Protein AF-Q58PH8-F1 (afdb_monomer)

pLDDT: mean 87.52, std 9.04, range [59.03, 96.19]

Secondary structure (DSSP, 8-state):
-EE-TTS-EE--EE-TTT--EESSHHHHHHHH-

Solvent-accessible surface area (backbone atoms only — not comparable to full-atom values): 2188 Å² total; per-residue (Å²): 131,54,66,42,99,84,72,46,73,48,77,63,37,64,39,89,88,80,65,55,71,24,87,40,65,68,59,40,51,63,72,72,102

Mean predicted aligned error: 5.08 Å

Foldseek 3Di:
DDQDPVRDDQDWDADPPPRDTHNDPVVVVVVVD

Nearest PDB structures (foldseek):
  2emb-assembly1_A  TM=7.194E-01  e=3.725E-01  Homo sapiens
  4fk5-assembly1_E  TM=6.071E-01  e=3.225E-01  Saccharomyces cerevisiae S288C
  2emf-assembly1_A  TM=7.673E-01  e=1.269E+00  Homo sapiens
  4fjc-assembly1_D  TM=5.273E-01  e=3.466E-01  Saccharomyces cerevisiae S288C
  4w4u-assembly2_H  TM=5.079E-01  e=5.342E-01  Saccharomyces cerevisiae S288C

Structure (mmCIF, N/CA/C/O backbone):
data_AF-Q58PH8-F1
#
_entry.id   AF-Q58PH8-F1
#
loop_
_atom_site.group_PDB
_atom_site.id
_atom_site.type_symbol
_atom_site.label_atom_id
_atom_site.label_alt_id
_atom_site.label_comp_id
_atom_site.label_asym_id
_atom_site.label_entity_id
_atom_site.label_seq_id
_atom_site.pdbx_PDB_ins_code
_atom_site.Cartn_x
_atom_site.Cartn_y
_atom_site.Cartn_z
_atom_site.occupancy
_atom_site.B_iso_or_equiv
_atom_site.auth_seq_id
_atom_site.auth_comp_id
_atom_site.auth_asym_id
_atom_site.auth_atom_id
_atom_site.pdbx_PDB_model_num
ATOM 1 N N . ILE A 1 1 ? -0.571 -5.187 -14.203 1.00 59.03 1 ILE A N 1
ATOM 2 C CA . ILE A 1 1 ? 0.662 -5.917 -13.825 1.00 59.03 1 ILE A CA 1
ATOM 3 C C . ILE A 1 1 ? 1.808 -4.945 -14.066 1.00 59.03 1 ILE A C 1
ATOM 5 O O . ILE A 1 1 ? 1.821 -4.354 -15.137 1.00 59.03 1 ILE A O 1
ATOM 9 N N . ILE A 1 2 ? 2.647 -4.641 -13.069 1.00 74.56 2 ILE A N 1
ATOM 10 C CA . ILE A 1 2 ? 3.826 -3.796 -13.321 1.00 74.56 2 ILE A CA 1
ATOM 11 C C . ILE A 1 2 ? 4.932 -4.756 -13.749 1.00 74.56 2 ILE A C 1
ATOM 13 O O . ILE A 1 2 ? 5.320 -5.615 -12.962 1.00 74.56 2 ILE A O 1
ATOM 17 N N . ILE A 1 3 ? 5.352 -4.673 -15.008 1.00 74.00 3 ILE A N 1
ATOM 18 C CA . ILE A 1 3 ? 6.477 -5.457 -15.516 1.00 74.00 3 ILE A CA 1
ATOM 19 C C . ILE A 1 3 ? 7.734 -4.705 -15.084 1.00 74.00 3 ILE A C 1
ATOM 21 O O . ILE A 1 3 ? 7.884 -3.524 -15.402 1.00 74.00 3 ILE A O 1
ATOM 25 N 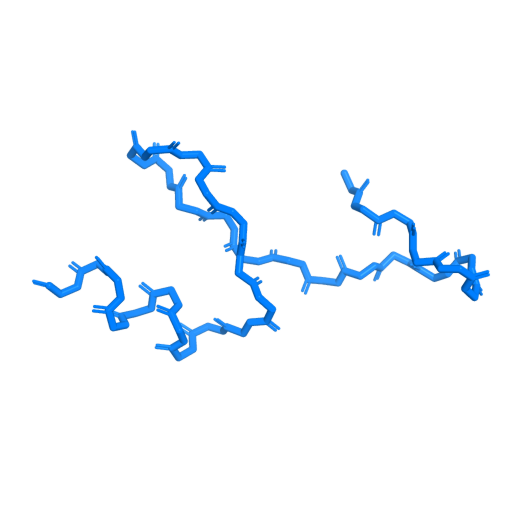N . GLY A 1 4 ? 8.560 -5.347 -14.259 1.00 73.38 4 GLY A N 1
ATOM 26 C CA . GLY A 1 4 ? 9.834 -4.778 -13.830 1.00 73.38 4 GLY A CA 1
ATOM 27 C C . GLY A 1 4 ? 10.817 -4.653 -14.999 1.00 73.38 4 GLY A C 1
ATOM 28 O O . GLY A 1 4 ? 10.590 -5.254 -16.051 1.00 73.38 4 GLY A O 1
ATOM 29 N N . PRO A 1 5 ? 11.922 -3.908 -14.828 1.00 78.56 5 PRO A N 1
ATOM 30 C CA . PRO A 1 5 ? 12.962 -3.773 -15.855 1.00 78.56 5 PRO A CA 1
ATOM 31 C C . PRO A 1 5 ? 13.558 -5.129 -16.271 1.00 78.56 5 PRO A C 1
ATOM 33 O O . PRO A 1 5 ? 14.029 -5.276 -17.392 1.00 78.56 5 PRO A O 1
ATOM 36 N N . ASP A 1 6 ? 13.454 -6.136 -15.402 1.00 82.31 6 ASP A N 1
ATOM 37 C CA .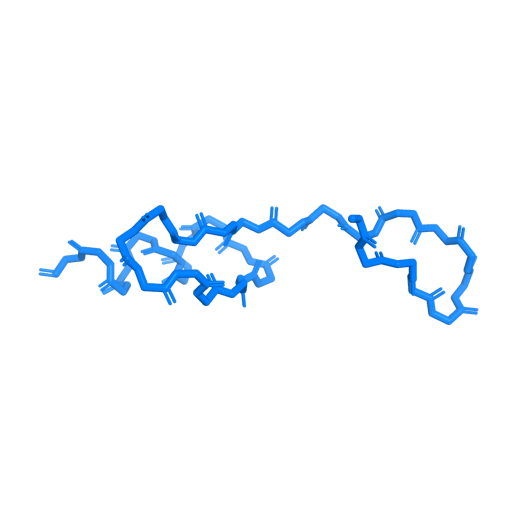 ASP A 1 6 ? 13.918 -7.507 -15.624 1.00 82.31 6 ASP A CA 1
ATOM 38 C C . ASP A 1 6 ? 12.910 -8.374 -16.407 1.00 82.31 6 ASP A C 1
ATOM 40 O O . ASP A 1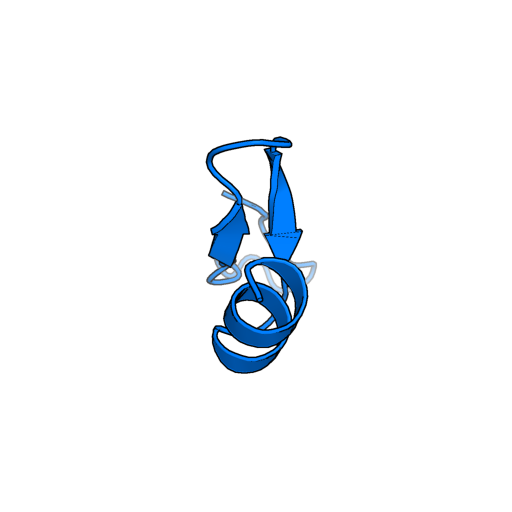 6 ? 13.063 -9.591 -16.470 1.00 82.31 6 ASP A O 1
ATOM 44 N N . GLY A 1 7 ? 11.813 -7.796 -16.913 1.00 79.00 7 GLY A N 1
ATOM 45 C CA . GLY A 1 7 ? 10.753 -8.521 -17.631 1.00 79.00 7 GLY A CA 1
ATOM 46 C C . GLY A 1 7 ? 9.848 -9.383 -16.743 1.00 79.00 7 GLY A C 1
ATOM 47 O O . GLY A 1 7 ? 8.887 -9.978 -17.229 1.00 79.00 7 GLY A O 1
ATOM 48 N N . HIS A 1 8 ? 10.104 -9.425 -15.433 1.00 75.62 8 HIS A N 1
ATOM 49 C CA . HIS A 1 8 ? 9.326 -10.217 -14.487 1.00 75.62 8 HIS A CA 1
ATOM 50 C C . HIS A 1 8 ? 8.107 -9.438 -13.966 1.00 75.62 8 HIS A C 1
ATOM 52 O O . HIS A 1 8 ? 8.199 -8.232 -13.692 1.00 75.62 8 HIS A O 1
ATOM 58 N N . PRO A 1 9 ? 6.950 -10.102 -13.782 1.00 75.88 9 PRO A N 1
ATOM 59 C CA . PRO A 1 9 ? 5.792 -9.479 -13.164 1.00 75.88 9 PRO A CA 1
ATOM 60 C C . PRO A 1 9 ? 6.093 -9.191 -11.690 1.00 75.88 9 PRO A C 1
ATOM 62 O O . PRO A 1 9 ? 6.180 -10.098 -10.860 1.00 75.88 9 PRO A O 1
ATOM 65 N N . LEU A 1 10 ? 6.226 -7.910 -11.341 1.00 80.69 10 LEU A N 1
ATOM 66 C CA . LEU A 1 10 ? 6.343 -7.503 -9.947 1.00 80.69 10 LEU A CA 1
ATOM 67 C C . LEU A 1 10 ? 4.997 -7.746 -9.266 1.00 80.69 10 LEU A C 1
ATOM 69 O O . LEU A 1 10 ? 3.977 -7.142 -9.620 1.00 80.69 10 LEU A O 1
ATOM 73 N N . THR A 1 11 ? 5.006 -8.629 -8.267 1.00 84.25 11 THR A N 1
ATOM 74 C CA . THR A 1 11 ? 3.853 -8.824 -7.389 1.00 84.25 11 THR A CA 1
ATOM 75 C C . THR A 1 11 ? 3.653 -7.545 -6.588 1.00 84.25 11 THR A C 1
ATOM 77 O O . THR A 1 11 ? 4.414 -7.230 -5.673 1.00 84.25 11 THR A O 1
ATOM 80 N N . VAL A 1 12 ? 2.629 -6.784 -6.962 1.00 89.88 12 VAL A N 1
ATOM 81 C CA . VAL A 1 12 ? 2.230 -5.557 -6.275 1.00 89.88 12 VAL A CA 1
ATOM 82 C C . VAL A 1 12 ? 0.964 -5.791 -5.474 1.00 89.88 1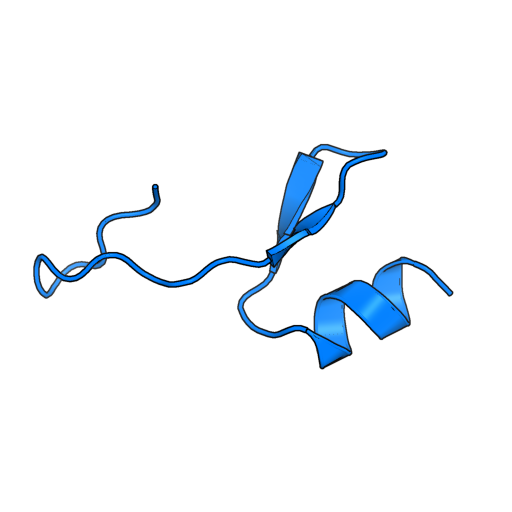2 VAL A C 1
ATOM 84 O O . VAL A 1 12 ? 0.098 -6.572 -5.857 1.00 89.88 12 VAL A O 1
ATOM 87 N N . TYR A 1 13 ? 0.843 -5.055 -4.378 1.00 92.31 13 TYR A N 1
ATOM 88 C CA . TYR A 1 13 ? -0.302 -5.105 -3.482 1.00 92.31 13 TYR A CA 1
ATOM 89 C C . TYR A 1 13 ? -1.088 -3.799 -3.637 1.00 92.31 13 TYR A C 1
ATOM 91 O O . TYR A 1 13 ? -0.696 -2.794 -3.040 1.00 92.31 13 TYR A O 1
ATOM 99 N N . PRO A 1 14 ? -2.126 -3.751 -4.489 1.00 93.12 14 PRO A N 1
ATOM 100 C CA . PRO A 1 14 ? -2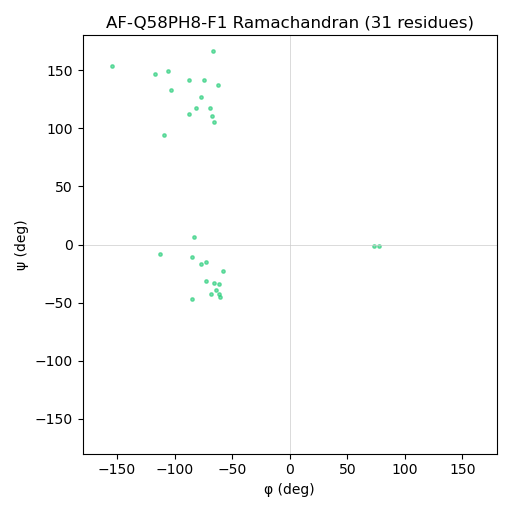.935 -2.553 -4.665 1.00 93.12 14 PRO A CA 1
ATOM 101 C C . PRO A 1 14 ? -3.874 -2.333 -3.473 1.00 93.12 14 PRO A C 1
ATOM 103 O O . PRO A 1 14 ? -4.457 -3.270 -2.933 1.00 93.12 14 PRO A O 1
ATOM 106 N N . CYS A 1 15 ? -4.053 -1.075 -3.086 1.00 95.62 15 CYS A N 1
ATOM 107 C CA . CYS A 1 15 ? -5.157 -0.643 -2.243 1.00 95.62 15 CYS A CA 1
ATOM 108 C C . CYS A 1 15 ? -6.431 -0.548 -3.090 1.00 95.62 15 CYS A C 1
ATOM 110 O O . CYS A 1 15 ? -6.442 0.156 -4.097 1.00 95.62 15 CYS A O 1
ATOM 112 N N . MET A 1 16 ? -7.513 -1.199 -2.660 1.00 92.75 16 MET A N 1
ATOM 113 C CA . MET A 1 16 ? -8.796 -1.155 -3.377 1.00 92.75 16 MET A CA 1
ATOM 114 C C . MET A 1 16 ? -9.583 0.145 -3.157 1.00 92.75 16 MET A C 1
AT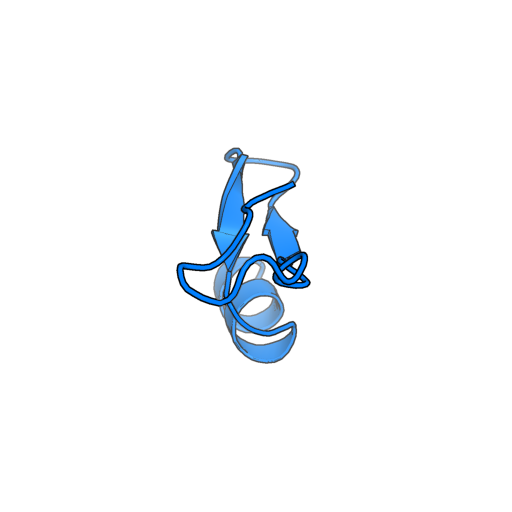OM 116 O O . MET A 1 16 ? -10.482 0.438 -3.931 1.00 92.75 16 MET A O 1
ATOM 120 N N . ILE A 1 17 ? -9.242 0.933 -2.131 1.00 94.94 17 ILE A N 1
ATOM 121 C CA . ILE A 1 17 ? -9.932 2.193 -1.813 1.00 94.94 17 ILE A CA 1
ATOM 122 C C . ILE A 1 17 ? -9.361 3.356 -2.633 1.00 94.94 17 ILE A C 1
ATOM 124 O O . ILE A 1 17 ? -10.111 4.127 -3.216 1.00 94.94 17 ILE A O 1
ATOM 128 N N . CYS A 1 18 ? -8.030 3.489 -2.693 1.00 96.00 18 CYS A N 1
ATOM 129 C CA . CYS A 1 18 ? -7.367 4.616 -3.363 1.00 96.00 18 CYS A CA 1
ATOM 130 C C . CYS A 1 18 ? -6.573 4.238 -4.626 1.00 96.00 18 CYS A C 1
ATOM 132 O O . CYS A 1 18 ? -6.047 5.117 -5.301 1.00 96.00 18 CYS A O 1
ATOM 134 N N . GLY A 1 19 ? -6.407 2.946 -4.932 1.00 91.19 19 GLY A N 1
ATOM 135 C CA . GLY A 1 19 ? -5.659 2.477 -6.105 1.00 91.19 19 GLY A CA 1
ATOM 136 C C . GLY A 1 19 ? -4.128 2.514 -5.980 1.00 91.19 19 GLY A C 1
ATOM 137 O O . GLY A 1 19 ? -3.433 2.075 -6.902 1.00 91.19 19 GLY A O 1
ATOM 138 N N . LYS A 1 20 ? -3.561 2.989 -4.856 1.00 93.06 20 LYS A N 1
ATOM 139 C CA . LYS A 1 20 ? -2.099 2.988 -4.641 1.00 93.06 20 LYS A CA 1
ATOM 140 C C . LYS A 1 20 ? -1.540 1.569 -4.620 1.00 93.06 20 LYS A C 1
ATOM 142 O O . LYS A 1 20 ? -2.095 0.680 -3.982 1.00 93.06 20 LYS A O 1
ATOM 147 N N . LYS A 1 21 ? -0.399 1.370 -5.280 1.00 91.69 21 LYS A N 1
ATOM 148 C CA . LYS A 1 21 ? 0.283 0.075 -5.384 1.00 91.69 21 LYS A CA 1
ATOM 149 C C . LYS A 1 21 ? 1.474 0.038 -4.437 1.00 91.69 21 LYS A C 1
ATOM 151 O O . LYS A 1 21 ? 2.276 0.968 -4.413 1.00 91.69 21 LYS A O 1
ATOM 156 N N . PHE A 1 22 ? 1.600 -1.044 -3.679 1.00 92.44 22 PHE A N 1
ATOM 157 C CA . PHE A 1 22 ? 2.663 -1.221 -2.695 1.00 92.44 22 PHE A CA 1
ATOM 158 C C . PHE A 1 22 ? 3.552 -2.410 -3.049 1.00 92.44 22 PHE A C 1
ATOM 160 O O . PHE A 1 22 ? 3.078 -3.424 -3.560 1.00 92.44 22 PHE A O 1
ATOM 167 N N . LYS A 1 23 ? 4.843 -2.301 -2.716 1.00 88.81 23 LYS A N 1
ATOM 168 C CA . LYS A 1 23 ? 5.845 -3.359 -2.931 1.00 88.81 23 LYS A CA 1
ATOM 169 C C . LYS A 1 23 ? 5.716 -4.552 -1.978 1.00 88.81 23 LYS A C 1
ATOM 171 O O . LYS A 1 23 ? 6.342 -5.582 -2.187 1.00 88.81 23 LYS A O 1
ATOM 176 N N . SER A 1 24 ? 4.957 -4.416 -0.889 1.00 91.06 24 SER A N 1
ATOM 177 C CA . SER A 1 24 ? 4.788 -5.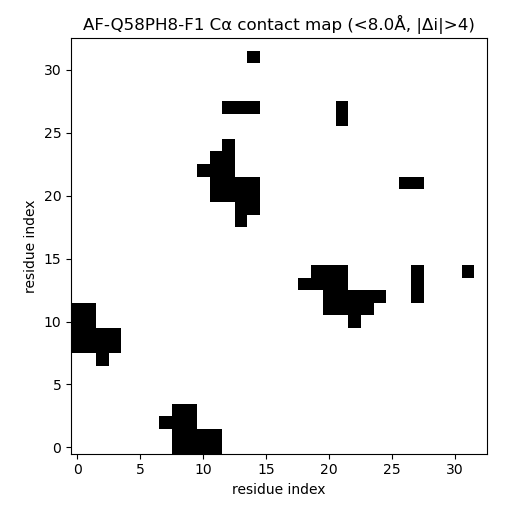485 0.102 1.00 91.06 24 SER A CA 1
ATOM 178 C C . SER A 1 24 ? 3.467 -5.356 0.848 1.00 91.06 24 SER A C 1
ATOM 180 O O . SER A 1 24 ? 2.967 -4.247 1.067 1.00 91.06 24 SER A O 1
ATOM 182 N N . ARG A 1 25 ? 2.956 -6.491 1.337 1.00 91.56 25 ARG A N 1
ATOM 183 C CA . ARG A 1 25 ? 1.712 -6.556 2.113 1.00 91.56 25 ARG A CA 1
ATOM 184 C C . ARG A 1 25 ? 1.776 -5.763 3.423 1.00 91.56 25 ARG A C 1
ATOM 186 O O . ARG A 1 25 ? 0.779 -5.162 3.801 1.00 91.56 25 ARG A O 1
ATOM 193 N N . SER A 1 26 ? 2.934 -5.693 4.084 1.00 94.81 26 SER A N 1
ATOM 194 C CA . SER A 1 26 ? 3.112 -4.926 5.330 1.00 94.81 26 SER A CA 1
ATOM 195 C C . SER A 1 26 ? 2.909 -3.421 5.131 1.00 94.81 26 SER A C 1
ATOM 197 O O . SER A 1 26 ? 2.273 -2.772 5.959 1.00 94.81 26 SER A O 1
ATOM 199 N N . PHE A 1 27 ? 3.385 -2.869 4.008 1.00 94.94 27 PHE A N 1
ATOM 200 C CA . PHE A 1 27 ? 3.166 -1.461 3.663 1.00 94.94 27 PHE A CA 1
ATOM 201 C C . PHE A 1 27 ? 1.701 -1.179 3.349 1.00 94.94 27 PHE A C 1
ATOM 203 O O . PHE A 1 27 ? 1.166 -0.192 3.848 1.00 94.94 27 PHE A O 1
ATOM 210 N N . LEU A 1 28 ? 1.044 -2.067 2.593 1.00 96.12 28 LEU A N 1
ATOM 211 C CA . LEU A 1 28 ? -0.394 -1.963 2.354 1.00 96.12 28 LEU A CA 1
ATOM 212 C C . LEU A 1 28 ? -1.174 -2.033 3.676 1.00 96.12 28 LEU A C 1
ATOM 214 O O . LEU A 1 28 ? -2.034 -1.197 3.915 1.00 96.12 28 LEU A O 1
ATOM 218 N N . LYS A 1 29 ? -0.840 -2.973 4.569 1.00 95.25 29 LYS A N 1
ATOM 219 C CA . LYS A 1 29 ? -1.505 -3.118 5.873 1.00 95.25 29 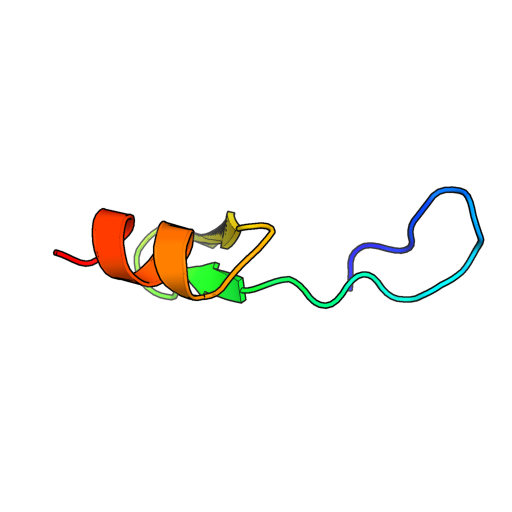LYS A CA 1
ATOM 220 C C . LYS A 1 29 ? -1.342 -1.872 6.743 1.00 95.25 29 LYS A C 1
ATOM 222 O O . LYS A 1 29 ? -2.312 -1.444 7.348 1.00 95.25 29 LYS A O 1
ATOM 227 N N . ARG A 1 30 ? -0.144 -1.277 6.790 1.00 96.19 30 ARG A N 1
ATOM 228 C CA . ARG A 1 30 ? 0.091 -0.012 7.508 1.00 96.19 30 ARG A CA 1
ATOM 229 C C . ARG A 1 30 ? -0.661 1.161 6.880 1.00 96.19 30 ARG A C 1
ATOM 231 O O . ARG A 1 30 ? -1.051 2.059 7.599 1.00 96.19 30 ARG A O 1
ATOM 238 N N . HIS A 1 31 ? -0.832 1.160 5.562 1.00 95.75 31 HIS A N 1
ATOM 239 C CA . HIS A 1 31 ? -1.606 2.176 4.853 1.00 95.75 31 HIS A CA 1
ATOM 240 C C . HIS A 1 31 ? -3.126 2.034 5.061 1.00 95.75 31 HIS A C 1
ATOM 242 O O . HIS A 1 31 ? -3.826 3.036 5.017 1.00 95.75 31 HIS A O 1
ATOM 248 N N . MET A 1 32 ? -3.620 0.804 5.245 1.00 93.50 32 MET A N 1
ATOM 249 C CA . MET A 1 32 ? -5.032 0.480 5.514 1.00 93.50 32 MET A CA 1
ATOM 250 C C . MET A 1 32 ? -5.422 0.564 6.987 1.00 93.50 32 MET A C 1
ATOM 252 O O . MET A 1 32 ? -6.606 0.459 7.293 1.00 93.50 32 MET A 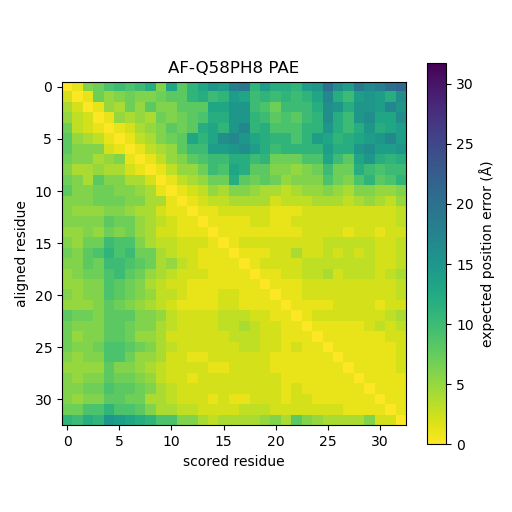O 1
ATOM 256 N N . LYS A 1 33 ? -4.442 0.686 7.881 1.00 89.81 33 LYS A N 1
ATOM 257 C CA . LYS A 1 33 ? -4.699 1.024 9.275 1.00 89.81 33 LYS A CA 1
ATOM 258 C C . LYS A 1 33 ? -4.972 2.518 9.373 1.00 89.81 33 LYS A C 1
ATOM 260 O O . LYS A 1 33 ? -5.905 2.863 10.122 1.00 89.81 33 LYS A O 1
#

InterPro domains:
  IPR013087 Zinc finger C2H2-type [PF00096] (13-33)
  IPR013087 Zinc finger C2H2-type [PS50157] (13-33)
  IPR036236 Zinc finger C2H2 superfamily [SSF57667] (5-33)

Sequence (33 aa):
IIIGPDGHPLTVYPCMICGKKFKSRSFLKRHMK

Radius of gyration: 10.45 Å; Cα contacts (8 Å, |Δi|>4): 36; chains: 1; bounding box: 24×15×27 Å

Organism: Crocidura canariensis (NCBI:txid314585)